Protein AF-A0A7W7RD43-F1 (afdb_monomer_lite)

Foldseek 3Di:
DVVVVVVVVVVVVVVVVVVVVVVVVVVVVVVVVVVVVVVVVVVVVVVPPVVVVVVCCCVPVVDDDPPDDDDDDDPPPPDDPPPVPDPPPPDPVVVVVVVVVVVVVVVVVPPDPDPDDDDDDD

Structure (mmCIF, N/CA/C/O backbone):
data_AF-A0A7W7RD43-F1
#
_entry.id   AF-A0A7W7RD43-F1
#
loop_
_atom_site.group_PDB
_atom_site.id
_atom_site.type_symbol
_atom_site.label_atom_id
_atom_site.label_alt_id
_atom_site.label_comp_id
_atom_site.label_asym_id
_atom_site.label_entity_id
_atom_site.label_seq_id
_atom_site.pdbx_PDB_ins_code
_atom_site.Cartn_x
_atom_site.Cartn_y
_atom_site.Cartn_z
_atom_site.occupancy
_atom_site.B_iso_or_equiv
_atom_site.auth_seq_id
_atom_site.auth_comp_id
_atom_site.auth_asym_id
_atom_site.auth_atom_id
_atom_site.pdbx_PDB_model_num
ATOM 1 N N . MET A 1 1 ? 40.129 0.391 -44.855 1.00 72.56 1 MET A N 1
ATOM 2 C CA . MET A 1 1 ? 39.100 1.437 -44.647 1.00 72.56 1 MET A CA 1
ATOM 3 C C . MET A 1 1 ? 37.750 0.826 -44.285 1.00 72.56 1 MET A C 1
ATO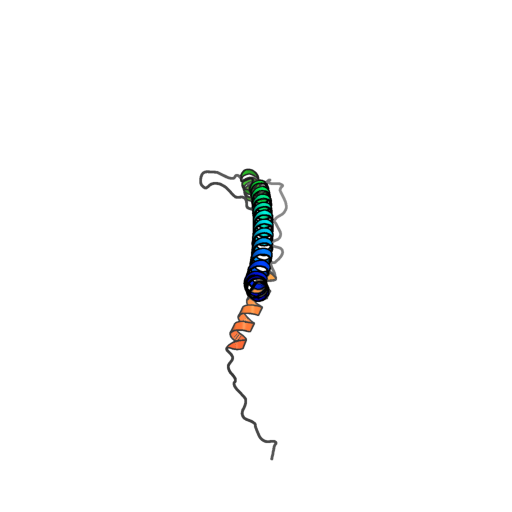M 5 O O . MET A 1 1 ? 37.344 0.983 -43.146 1.00 72.56 1 MET A O 1
ATOM 9 N N . VAL A 1 2 ? 37.104 0.052 -45.168 1.00 79.25 2 VAL A N 1
ATOM 10 C CA . VAL A 1 2 ? 35.773 -0.548 -44.903 1.00 79.25 2 VAL A CA 1
ATOM 11 C C . VAL A 1 2 ? 35.746 -1.438 -43.651 1.00 79.25 2 VAL A C 1
ATOM 13 O O . VAL A 1 2 ? 34.854 -1.290 -42.825 1.00 79.25 2 VAL A O 1
ATOM 16 N N . CYS A 1 3 ? 36.762 -2.282 -43.437 1.00 78.12 3 CYS A N 1
ATOM 17 C CA . CYS A 1 3 ? 36.827 -3.130 -42.238 1.00 78.12 3 CYS A CA 1
ATOM 18 C C . CYS A 1 3 ? 36.982 -2.328 -40.932 1.00 78.12 3 CYS A C 1
ATOM 20 O O . CYS A 1 3 ? 36.445 -2.727 -39.908 1.00 78.12 3 CYS A O 1
ATOM 22 N N . ALA A 1 4 ? 37.672 -1.183 -40.963 1.00 83.75 4 ALA A N 1
ATOM 23 C CA . ALA A 1 4 ? 37.829 -0.324 -39.787 1.00 83.75 4 ALA A CA 1
ATOM 24 C C . ALA A 1 4 ? 36.515 0.395 -39.435 1.00 83.75 4 ALA A C 1
ATOM 26 O O . ALA A 1 4 ? 36.164 0.495 -38.265 1.00 83.75 4 ALA A O 1
ATOM 27 N N . ILE A 1 5 ? 35.753 0.821 -40.451 1.00 82.75 5 ILE A N 1
ATOM 28 C CA . ILE A 1 5 ? 34.415 1.404 -40.273 1.00 82.75 5 ILE A CA 1
ATOM 29 C C . ILE A 1 5 ? 33.446 0.347 -39.727 1.00 82.75 5 ILE A C 1
ATOM 31 O O . ILE A 1 5 ? 32.738 0.607 -38.759 1.00 82.75 5 ILE A O 1
ATOM 35 N N . ALA A 1 6 ? 33.459 -0.868 -40.285 1.00 78.50 6 ALA A N 1
ATOM 36 C CA . ALA A 1 6 ? 32.619 -1.966 -39.810 1.00 78.50 6 ALA A CA 1
ATOM 37 C C . ALA A 1 6 ? 32.909 -2.332 -38.343 1.00 78.50 6 ALA A C 1
ATOM 39 O O . ALA A 1 6 ? 31.978 -2.497 -37.562 1.00 78.50 6 ALA A O 1
ATOM 40 N N . LEU A 1 7 ? 34.183 -2.391 -37.940 1.00 76.00 7 LEU A N 1
ATOM 41 C CA . LEU A 1 7 ? 34.570 -2.661 -36.550 1.00 76.00 7 LEU A CA 1
ATOM 42 C C . LEU A 1 7 ? 34.219 -1.502 -35.602 1.00 76.00 7 LEU A C 1
ATOM 44 O O . LEU A 1 7 ? 33.798 -1.750 -34.475 1.00 76.00 7 LEU A O 1
ATOM 48 N N . SER A 1 8 ? 34.310 -0.251 -36.066 1.00 79.88 8 SER A N 1
ATOM 49 C CA . SER A 1 8 ? 33.876 0.924 -35.298 1.00 79.88 8 SER A CA 1
ATOM 50 C C . SER A 1 8 ? 32.362 0.962 -35.069 1.00 79.88 8 SER A C 1
ATOM 52 O O . SER A 1 8 ? 31.929 1.515 -34.062 1.00 79.88 8 SER A O 1
ATOM 54 N N . LEU A 1 9 ? 31.561 0.399 -35.983 1.00 71.06 9 LEU A N 1
ATOM 55 C CA . LEU A 1 9 ? 30.099 0.319 -35.857 1.00 71.06 9 LEU A CA 1
ATOM 56 C C . LEU A 1 9 ? 29.608 -0.980 -35.195 1.00 71.06 9 LEU A C 1
ATOM 58 O O . LEU A 1 9 ? 28.506 -1.005 -34.650 1.00 71.06 9 LEU A O 1
ATOM 62 N N . ALA A 1 10 ? 30.413 -2.043 -35.190 1.00 70.38 10 ALA A N 1
ATOM 63 C CA . ALA A 1 10 ? 30.058 -3.311 -34.552 1.00 70.38 10 ALA A CA 1
ATOM 64 C C . ALA A 1 10 ? 29.853 -3.168 -33.031 1.00 70.38 10 ALA A C 1
ATOM 66 O O . ALA A 1 10 ? 28.966 -3.804 -32.463 1.00 70.38 10 ALA A O 1
ATOM 67 N N . TYR A 1 11 ? 30.636 -2.305 -32.379 1.00 67.19 11 TYR A N 1
ATOM 68 C CA . TYR A 1 11 ? 30.537 -2.046 -30.940 1.00 67.19 11 TYR A CA 1
ATOM 69 C C . TYR A 1 11 ? 29.258 -1.278 -30.528 1.00 67.19 11 TYR A C 1
ATOM 71 O O . TYR A 1 11 ? 28.527 -1.775 -29.671 1.00 67.19 11 TYR A O 1
ATOM 79 N N . PRO A 1 12 ? 28.901 -0.132 -31.150 1.00 70.38 12 PRO A N 1
ATOM 80 C CA . PRO A 1 12 ? 27.676 0.599 -30.810 1.00 70.38 12 PRO A CA 1
ATOM 81 C C . PRO A 1 12 ? 26.384 -0.148 -31.170 1.00 70.38 12 PRO A C 1
ATOM 83 O O . PRO A 1 12 ? 25.373 0.041 -30.500 1.00 70.38 12 PRO A O 1
ATOM 86 N N . LEU A 1 13 ? 26.397 -1.033 -32.174 1.00 64.31 13 LEU A N 1
ATOM 87 C CA . LEU A 1 13 ? 25.234 -1.871 -32.494 1.00 64.31 13 LEU A CA 1
ATOM 88 C C . LEU A 1 13 ? 24.905 -2.865 -31.374 1.00 64.31 13 LEU A C 1
ATOM 90 O O . LEU A 1 13 ? 23.734 -3.052 -31.049 1.00 64.31 13 LEU A O 1
ATOM 94 N N . ARG A 1 14 ? 25.924 -3.475 -30.758 1.00 67.56 14 ARG A N 1
ATOM 95 C CA . ARG A 1 14 ? 25.731 -4.383 -29.618 1.00 67.56 14 ARG A CA 1
ATOM 96 C C . ARG A 1 14 ? 25.121 -3.649 -28.424 1.00 67.56 14 ARG A C 1
ATOM 98 O O . ARG A 1 14 ? 24.205 -4.171 -27.797 1.00 67.56 14 ARG A O 1
ATOM 105 N N . GLU A 1 15 ? 25.599 -2.440 -28.154 1.00 66.38 15 GLU A N 1
ATOM 106 C CA . GLU A 1 15 ? 25.105 -1.609 -27.055 1.00 66.38 15 GLU A CA 1
ATOM 107 C C . GLU A 1 15 ? 23.664 -1.130 -27.294 1.00 66.38 15 GLU A C 1
ATOM 109 O O . GLU A 1 15 ? 22.828 -1.166 -26.396 1.00 66.38 15 GLU A O 1
ATOM 114 N N . TYR A 1 16 ? 23.327 -0.776 -28.536 1.00 69.75 16 TYR A N 1
ATOM 115 C CA . TYR A 1 16 ? 21.975 -0.357 -28.913 1.00 69.75 16 TYR A CA 1
ATOM 116 C C . TYR A 1 16 ? 20.931 -1.477 -28.753 1.00 69.75 16 TYR A C 1
ATOM 118 O O . TYR A 1 16 ? 19.804 -1.229 -28.318 1.00 69.75 16 TYR A O 1
ATOM 126 N N . VAL A 1 17 ? 21.298 -2.722 -29.081 1.00 73.19 17 VAL A N 1
ATOM 127 C CA . VAL A 1 17 ? 20.417 -3.890 -28.900 1.00 73.19 17 VAL A CA 1
ATOM 128 C C . VAL A 1 17 ? 20.211 -4.205 -27.414 1.00 73.19 17 VAL A C 1
ATOM 130 O O . VAL A 1 17 ? 19.094 -4.537 -27.019 1.00 73.19 17 VAL A O 1
ATOM 133 N N . LEU A 1 18 ? 21.248 -4.048 -26.585 1.00 70.44 18 LEU A N 1
ATOM 134 C CA . LEU A 1 18 ? 21.149 -4.239 -25.133 1.00 70.44 18 LEU A CA 1
ATOM 135 C C . LEU A 1 18 ? 20.252 -3.181 -24.472 1.00 70.44 18 LEU A C 1
ATOM 137 O O . LEU A 1 18 ? 19.367 -3.544 -23.701 1.00 70.44 18 LEU A O 1
ATOM 141 N N . GLN A 1 19 ? 20.378 -1.905 -24.850 1.00 62.94 19 GLN A N 1
ATOM 142 C CA . GLN A 1 19 ? 19.519 -0.830 -24.327 1.00 62.94 19 GLN A CA 1
ATOM 143 C C . GLN A 1 19 ? 18.032 -1.053 -24.638 1.00 62.94 19 GLN A C 1
ATOM 145 O O . GLN A 1 19 ? 17.167 -0.803 -23.803 1.00 62.94 19 GLN A O 1
ATOM 150 N N . ARG A 1 20 ? 17.707 -1.559 -25.835 1.00 77.81 20 ARG A N 1
ATOM 151 C CA . ARG A 1 20 ? 16.322 -1.892 -26.213 1.00 77.81 20 ARG A CA 1
ATOM 152 C C . ARG A 1 20 ? 15.736 -3.012 -25.355 1.00 77.81 20 ARG A C 1
ATOM 154 O O . ARG A 1 20 ? 14.564 -2.934 -24.998 1.00 77.81 20 ARG A O 1
ATOM 161 N N . ALA A 1 21 ? 16.536 -4.028 -25.032 1.00 74.50 21 ALA A N 1
ATOM 162 C CA . ALA A 1 21 ? 16.110 -5.120 -24.162 1.00 74.50 21 ALA A CA 1
ATOM 163 C C . ALA A 1 21 ? 15.881 -4.638 -22.720 1.00 74.50 21 ALA A C 1
ATOM 165 O O . ALA A 1 21 ? 14.921 -5.053 -22.078 1.00 74.50 21 ALA A O 1
ATOM 166 N N . GLU A 1 22 ? 16.717 -3.720 -22.236 1.00 74.50 22 GLU A N 1
ATOM 167 C CA . GLU A 1 22 ? 16.583 -3.139 -20.899 1.00 74.50 22 GLU A CA 1
ATOM 168 C C . GLU A 1 22 ? 15.344 -2.242 -20.771 1.00 74.50 22 GLU A C 1
ATOM 170 O O . GLU A 1 22 ? 14.601 -2.361 -19.801 1.00 74.50 22 GLU A O 1
ATOM 175 N N . ILE A 1 23 ? 15.041 -1.430 -21.791 1.00 78.62 23 ILE A N 1
ATOM 176 C CA 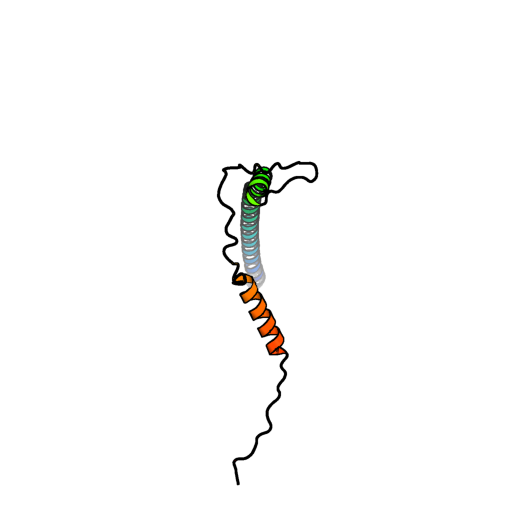. ILE A 1 23 ? 13.802 -0.634 -21.839 1.00 78.62 23 ILE A CA 1
ATOM 177 C C . ILE A 1 23 ? 12.565 -1.538 -21.846 1.00 78.62 23 ILE A C 1
ATOM 179 O O . ILE A 1 23 ? 11.619 -1.270 -21.110 1.00 78.62 23 ILE A O 1
ATOM 183 N N . ALA A 1 24 ? 12.571 -2.611 -22.643 1.00 79.31 24 ALA A N 1
ATOM 184 C CA . ALA A 1 24 ? 11.452 -3.552 -22.690 1.00 79.31 24 ALA A CA 1
ATOM 185 C C . ALA A 1 24 ? 11.234 -4.242 -21.333 1.00 79.31 24 ALA A C 1
ATOM 187 O O . ALA A 1 24 ? 10.104 -4.332 -20.861 1.00 79.31 24 ALA A O 1
ATOM 188 N N . LYS A 1 25 ? 12.321 -4.651 -20.669 1.00 81.00 25 LYS A N 1
ATOM 189 C CA . LYS A 1 25 ? 12.264 -5.247 -19.332 1.00 81.00 25 LYS A CA 1
ATOM 190 C C . LYS A 1 25 ? 11.713 -4.272 -18.285 1.00 81.00 25 LYS A C 1
ATOM 192 O O . LYS A 1 25 ? 10.851 -4.641 -17.496 1.00 81.00 25 LYS A O 1
ATOM 197 N N . LEU A 1 26 ? 12.180 -3.023 -18.288 1.00 85.12 26 LEU A N 1
ATOM 198 C CA . LEU A 1 26 ? 11.701 -1.990 -17.362 1.00 85.12 26 LEU A CA 1
ATOM 199 C C . LEU A 1 26 ? 10.220 -1.653 -17.583 1.00 85.12 26 LEU A C 1
ATOM 201 O O . LEU A 1 26 ? 9.501 -1.375 -16.625 1.00 85.12 26 LEU A O 1
ATOM 205 N N . GLN A 1 27 ? 9.751 -1.680 -18.833 1.00 87.81 27 GLN A N 1
ATOM 206 C CA . GLN A 1 27 ? 8.334 -1.493 -19.156 1.00 87.81 27 GLN A CA 1
ATOM 207 C C . GLN A 1 27 ? 7.476 -2.642 -18.617 1.00 87.81 27 GLN A C 1
ATOM 209 O O . GLN A 1 27 ? 6.452 -2.383 -17.990 1.00 87.81 27 GLN A O 1
ATOM 214 N N . GLU A 1 28 ? 7.925 -3.887 -18.777 1.00 89.12 28 GLU A N 1
ATOM 215 C CA . GLU A 1 28 ? 7.240 -5.066 -18.237 1.00 89.12 28 GLU A CA 1
ATOM 216 C C . GLU A 1 28 ? 7.173 -5.042 -16.697 1.00 89.12 28 GLU A C 1
ATOM 218 O O . GLU A 1 28 ? 6.122 -5.300 -16.108 1.00 89.12 28 GLU A O 1
ATOM 223 N N . GLU A 1 29 ? 8.267 -4.671 -16.022 1.00 86.19 29 GLU A N 1
ATOM 224 C CA . GLU A 1 29 ? 8.290 -4.517 -14.559 1.00 86.19 29 GLU A CA 1
ATOM 225 C C . GLU A 1 29 ? 7.341 -3.408 -14.076 1.00 86.19 29 GLU A C 1
ATOM 227 O O . GLU A 1 29 ? 6.655 -3.574 -13.061 1.00 86.19 29 GLU A O 1
ATOM 232 N N . ARG A 1 30 ? 7.258 -2.295 -14.818 1.00 88.00 30 ARG A N 1
ATOM 233 C CA . ARG A 1 30 ? 6.327 -1.198 -14.532 1.00 88.00 30 ARG A CA 1
ATOM 234 C C . ARG A 1 30 ? 4.879 -1.668 -14.639 1.00 88.00 30 ARG A C 1
ATOM 236 O O . ARG A 1 30 ? 4.125 -1.474 -13.692 1.00 88.00 30 ARG A O 1
ATOM 243 N N . GLU A 1 31 ? 4.515 -2.326 -15.737 1.00 92.25 31 GLU A N 1
ATOM 244 C CA . GLU A 1 31 ? 3.156 -2.846 -15.944 1.00 92.25 31 GLU A CA 1
ATOM 245 C C . GLU A 1 31 ? 2.762 -3.859 -14.865 1.00 92.25 31 GLU A C 1
ATOM 247 O O . GLU A 1 31 ? 1.664 -3.789 -14.313 1.00 92.25 31 GLU A O 1
ATOM 252 N N . ARG A 1 32 ? 3.673 -4.765 -14.494 1.00 90.50 32 ARG A N 1
ATOM 253 C CA . ARG A 1 32 ? 3.438 -5.740 -13.420 1.00 90.50 32 ARG A CA 1
ATOM 254 C C . ARG A 1 32 ? 3.206 -5.067 -12.065 1.00 90.50 32 ARG A C 1
ATOM 256 O O . ARG A 1 32 ? 2.361 -5.510 -11.283 1.00 90.50 32 ARG A O 1
ATOM 263 N N . THR A 1 33 ? 3.960 -4.009 -11.780 1.00 89.25 33 THR A N 1
ATOM 264 C CA . THR A 1 33 ? 3.824 -3.247 -10.533 1.00 89.25 33 THR A CA 1
ATOM 265 C C . THR A 1 33 ? 2.508 -2.475 -10.510 1.00 89.25 33 THR A C 1
ATOM 267 O O . THR A 1 33 ? 1.799 -2.528 -9.510 1.00 89.25 33 THR A O 1
ATOM 270 N N . GLU A 1 34 ? 2.139 -1.824 -11.616 1.00 92.69 34 GLU A N 1
ATOM 271 C CA . GLU A 1 34 ? 0.862 -1.112 -11.752 1.00 92.69 34 GLU A CA 1
ATOM 272 C C . GLU A 1 34 ? -0.335 -2.059 -11.579 1.00 92.69 34 GLU A C 1
ATOM 274 O O . GLU A 1 34 ? -1.271 -1.737 -10.850 1.00 92.69 34 GLU A O 1
ATOM 279 N N . GLN A 1 35 ? -0.278 -3.261 -12.162 1.00 93.50 35 GLN A N 1
ATOM 280 C CA . GLN A 1 35 ? -1.303 -4.292 -11.955 1.00 93.50 35 GLN A CA 1
ATOM 281 C C . GLN A 1 35 ? -1.417 -4.707 -10.484 1.00 93.50 35 GLN A C 1
ATOM 283 O O . GLN A 1 35 ? -2.522 -4.824 -9.963 1.00 93.50 35 GLN A O 1
ATOM 288 N N . SER A 1 36 ? -0.283 -4.888 -9.803 1.00 90.69 36 SER A N 1
ATOM 289 C CA . SER A 1 36 ? -0.272 -5.272 -8.386 1.00 90.69 36 SER A CA 1
ATOM 290 C C . SER A 1 36 ? -0.871 -4.177 -7.502 1.00 90.69 36 SER A C 1
ATOM 292 O O . SER A 1 36 ? -1.653 -4.477 -6.607 1.00 90.69 36 SER A O 1
ATOM 294 N N . VAL A 1 37 ? -0.543 -2.907 -7.763 1.00 93.12 37 VAL A N 1
ATOM 295 C CA . VAL A 1 37 ? -1.131 -1.768 -7.040 1.00 93.12 37 VAL A CA 1
ATOM 296 C C . VAL A 1 37 ? -2.642 -1.736 -7.238 1.00 93.12 37 VAL A C 1
ATOM 298 O O . VAL A 1 37 ? -3.369 -1.684 -6.253 1.00 93.12 37 VAL A O 1
ATOM 301 N N . SER A 1 38 ? -3.114 -1.861 -8.480 1.00 92.38 38 SER A N 1
ATOM 302 C CA . SER A 1 38 ? -4.549 -1.868 -8.778 1.00 92.38 38 SER A CA 1
ATOM 303 C C . SER A 1 38 ? -5.289 -3.019 -8.086 1.00 92.38 38 SER A C 1
ATOM 305 O O . SER A 1 38 ? -6.385 -2.812 -7.570 1.00 92.38 38 SER A O 1
ATOM 307 N N . GLU A 1 39 ? -4.704 -4.219 -8.038 1.00 91.00 39 GLU A N 1
ATOM 308 C CA . GLU A 1 39 ? -5.294 -5.364 -7.331 1.00 91.00 39 GLU A CA 1
ATOM 309 C C . GLU A 1 39 ? -5.371 -5.118 -5.815 1.00 91.00 39 GLU A C 1
ATOM 311 O O . GLU A 1 39 ? -6.363 -5.463 -5.169 1.00 91.00 39 GLU A O 1
ATOM 316 N N . LEU A 1 40 ? -4.329 -4.514 -5.236 1.00 89.38 40 LEU A N 1
ATOM 317 C CA . LEU A 1 40 ? -4.288 -4.183 -3.813 1.00 89.38 40 LEU A CA 1
ATOM 318 C C . LEU A 1 40 ? -5.286 -3.079 -3.453 1.00 89.38 40 LEU A C 1
ATOM 320 O O . LEU A 1 40 ? -5.953 -3.192 -2.429 1.00 89.38 40 LEU A O 1
ATOM 324 N N . GLU A 1 41 ? -5.405 -2.043 -4.283 1.00 87.38 41 GLU A N 1
ATOM 325 C CA . GLU A 1 41 ? -6.377 -0.958 -4.106 1.00 87.38 41 GLU A CA 1
ATOM 326 C C . GLU A 1 41 ? -7.809 -1.490 -4.148 1.00 87.38 41 GLU A C 1
ATOM 328 O O . GLU A 1 41 ? -8.606 -1.180 -3.265 1.00 87.38 41 GLU A O 1
ATOM 333 N N . GLN A 1 42 ? -8.111 -2.374 -5.099 1.00 87.50 42 GLN A N 1
ATOM 334 C CA . GLN A 1 42 ? -9.430 -2.987 -5.216 1.00 87.50 42 GLN A CA 1
ATOM 335 C C . GLN A 1 42 ? -9.765 -3.859 -3.996 1.00 87.50 42 GLN A C 1
ATOM 337 O O . GLN A 1 42 ? -10.839 -3.726 -3.414 1.00 87.50 42 GLN A O 1
ATOM 342 N N . ARG A 1 43 ? -8.817 -4.685 -3.530 1.00 79.00 43 ARG A N 1
ATOM 343 C CA . ARG A 1 43 ? -8.985 -5.443 -2.276 1.00 79.00 43 ARG A CA 1
ATOM 344 C C . ARG A 1 43 ? -9.160 -4.541 -1.063 1.00 79.00 43 ARG A C 1
ATOM 346 O O . ARG A 1 43 ? -9.874 -4.899 -0.135 1.00 79.00 43 ARG A O 1
ATOM 353 N N . HIS A 1 44 ? -8.471 -3.410 -1.031 1.00 83.75 44 HIS A N 1
ATOM 354 C CA . HIS A 1 44 ? -8.566 -2.475 0.076 1.00 83.75 44 HIS A CA 1
ATOM 355 C C . HIS A 1 44 ? -9.939 -1.799 0.119 1.00 83.75 44 HIS A C 1
ATOM 357 O O . HIS A 1 44 ? -10.533 -1.732 1.190 1.00 83.75 44 HIS A O 1
ATOM 363 N N . GLU A 1 45 ? -10.471 -1.364 -1.024 1.00 80.69 45 GLU A N 1
ATOM 364 C CA . GLU A 1 45 ? -11.834 -0.827 -1.117 1.00 80.69 45 GLU A CA 1
ATOM 365 C C . GLU A 1 45 ? -12.891 -1.860 -0.708 1.00 80.69 45 GLU A C 1
ATOM 367 O O . GLU A 1 45 ? -13.802 -1.530 0.045 1.00 80.69 45 GLU A O 1
ATOM 372 N N . GLU A 1 46 ? -12.742 -3.120 -1.126 1.00 74.38 46 GLU A N 1
ATOM 373 C CA . GLU A 1 46 ? -13.639 -4.209 -0.713 1.00 74.38 46 GLU A CA 1
ATOM 374 C C . GLU A 1 46 ? -13.606 -4.469 0.802 1.00 74.38 46 GLU A C 1
ATOM 376 O O . GLU A 1 46 ? -14.630 -4.789 1.405 1.00 74.38 46 GLU A O 1
ATOM 381 N N . LEU A 1 47 ? -12.432 -4.344 1.429 1.00 71.50 47 LEU A N 1
ATOM 382 C CA . LEU A 1 47 ? -12.243 -4.583 2.864 1.00 71.50 47 LEU A CA 1
ATOM 383 C C . LEU A 1 47 ? -12.587 -3.368 3.737 1.00 71.50 47 LEU A C 1
ATOM 385 O O . LEU A 1 47 ? -12.734 -3.522 4.950 1.00 71.50 47 LEU A O 1
ATOM 389 N N . GLN A 1 48 ? -12.711 -2.177 3.152 1.00 66.81 48 GLN A N 1
ATOM 390 C CA . GLN A 1 48 ? -13.001 -0.931 3.860 1.00 66.81 48 GLN A CA 1
ATOM 391 C C . GLN A 1 48 ? -14.470 -0.518 3.810 1.00 66.81 48 GLN A C 1
ATOM 393 O O . GLN A 1 48 ? -14.749 0.671 3.908 1.00 66.81 48 GLN A O 1
ATOM 398 N N . ASP A 1 49 ? -15.418 -1.452 3.708 1.00 74.62 49 ASP A N 1
ATOM 399 C CA . ASP A 1 49 ? -16.834 -1.116 3.884 1.00 74.62 49 ASP A CA 1
ATOM 400 C C . ASP A 1 49 ? -17.054 -0.542 5.306 1.00 74.62 49 ASP A C 1
ATOM 402 O O . ASP A 1 49 ? -17.006 -1.284 6.298 1.00 74.62 49 ASP A O 1
ATOM 406 N N . PRO A 1 50 ? -17.230 0.785 5.450 1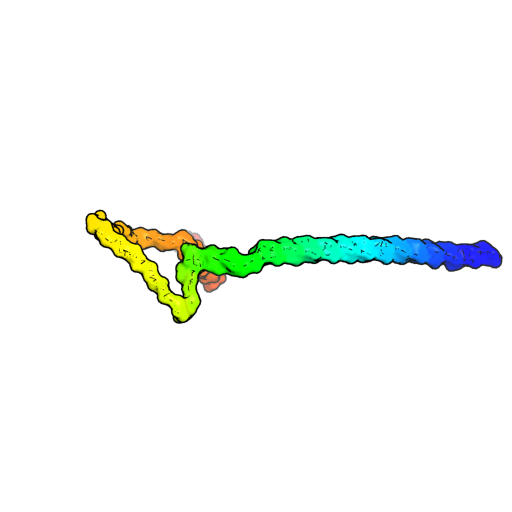.00 70.38 50 PRO A N 1
ATOM 407 C CA . PRO A 1 50 ? -17.223 1.441 6.751 1.00 70.38 50 PRO A CA 1
ATOM 408 C C . PRO A 1 50 ? -18.431 1.020 7.590 1.00 70.38 50 PRO A C 1
ATOM 410 O O . PRO A 1 50 ? -18.312 0.908 8.809 1.00 70.38 50 PRO A O 1
ATOM 413 N N . ASP A 1 51 ? -19.544 0.666 6.942 1.00 73.06 51 ASP A N 1
ATOM 414 C CA . ASP A 1 51 ? -20.746 0.152 7.595 1.00 73.06 51 ASP A CA 1
ATOM 415 C C . ASP A 1 51 ? -20.496 -1.219 8.230 1.00 73.06 51 ASP A C 1
ATOM 417 O O . ASP A 1 51 ? -21.157 -1.594 9.200 1.00 73.06 51 ASP A O 1
ATOM 421 N N . HIS A 1 52 ? -19.554 -2.000 7.690 1.00 67.31 52 HIS A N 1
ATOM 422 C CA . HIS A 1 52 ? -19.154 -3.281 8.264 1.00 67.31 52 HIS A CA 1
ATOM 423 C C . HIS A 1 52 ? -18.315 -3.090 9.529 1.00 67.31 52 HIS A C 1
ATOM 425 O O . HIS A 1 52 ? -18.593 -3.734 10.543 1.00 67.31 52 HIS A O 1
ATOM 431 N N . ILE A 1 53 ? -17.344 -2.171 9.490 1.00 77.75 53 ILE A N 1
ATOM 432 C CA . ILE A 1 53 ? -16.498 -1.838 10.645 1.00 77.75 53 ILE A CA 1
ATOM 433 C C . ILE A 1 53 ? -17.348 -1.263 11.783 1.00 77.75 53 ILE A C 1
ATOM 435 O O . ILE A 1 53 ? -17.171 -1.643 12.939 1.00 77.75 53 ILE A O 1
ATOM 439 N N . GLU A 1 54 ? -18.307 -0.396 11.464 1.00 76.38 54 GLU A N 1
ATOM 440 C CA . GLU A 1 54 ? -19.214 0.193 12.451 1.00 76.38 54 GLU A CA 1
ATOM 441 C C . GLU A 1 54 ? -20.094 -0.859 13.137 1.00 76.38 54 GLU A C 1
ATOM 443 O O . GLU A 1 54 ? -20.302 -0.815 14.352 1.00 76.38 54 GLU A O 1
ATOM 448 N N . ARG A 1 55 ? -20.582 -1.840 12.369 1.00 74.38 55 ARG A N 1
ATOM 449 C CA . ARG A 1 55 ? -21.387 -2.954 12.886 1.00 74.38 55 ARG A CA 1
ATOM 450 C C . ARG A 1 55 ? -20.581 -3.840 13.830 1.00 74.38 55 ARG A C 1
ATOM 452 O O . ARG A 1 55 ? -21.030 -4.088 14.944 1.00 74.38 55 ARG A O 1
ATOM 459 N N . GLU A 1 56 ? -19.378 -4.253 13.425 1.00 76.12 56 GLU A N 1
ATOM 460 C CA . GLU A 1 56 ? -18.462 -5.054 14.257 1.00 76.12 56 GLU A CA 1
ATOM 461 C C . GLU A 1 56 ? -18.077 -4.306 15.546 1.00 76.12 56 GLU A C 1
ATOM 463 O O . GLU A 1 56 ? -18.110 -4.881 16.637 1.00 76.12 56 GLU A O 1
ATOM 468 N N . ALA A 1 57 ? -17.784 -3.004 15.453 1.00 83.62 57 ALA A N 1
ATOM 469 C CA . ALA A 1 57 ? -17.467 -2.178 16.615 1.00 83.62 57 ALA A CA 1
ATOM 470 C C . ALA A 1 57 ? -18.661 -2.052 17.578 1.00 83.62 57 ALA A C 1
ATOM 472 O O . ALA A 1 57 ? -18.496 -2.158 18.795 1.00 83.62 57 ALA A O 1
ATOM 473 N N . ARG A 1 58 ? -19.878 -1.862 17.059 1.00 81.06 58 ARG A N 1
ATOM 474 C CA . ARG A 1 58 ? -21.086 -1.727 17.883 1.00 81.06 58 ARG A CA 1
ATOM 475 C C . ARG A 1 58 ? -21.481 -3.051 18.545 1.00 81.06 58 ARG A C 1
ATOM 477 O O . ARG A 1 58 ? -21.862 -3.052 19.713 1.00 81.06 58 ARG A O 1
ATOM 484 N N . GLU A 1 59 ? -21.335 -4.172 17.842 1.00 76.75 59 GLU A N 1
ATOM 485 C CA . GLU A 1 59 ? -21.641 -5.507 18.370 1.00 76.75 59 GLU A CA 1
ATOM 486 C C . GLU A 1 59 ? -20.625 -5.982 19.418 1.00 76.75 59 GLU A C 1
ATOM 488 O O . GLU A 1 59 ? -21.025 -6.531 20.444 1.00 76.75 59 GLU A O 1
ATOM 493 N N . ARG A 1 60 ? -19.318 -5.777 19.188 1.00 80.94 60 ARG A N 1
ATOM 494 C CA . ARG A 1 60 ? -18.259 -6.380 20.024 1.00 80.94 60 ARG A CA 1
ATOM 495 C C . ARG A 1 60 ? -17.658 -5.440 21.052 1.00 80.94 60 ARG A C 1
ATOM 497 O O . ARG A 1 60 ? -17.252 -5.888 22.119 1.00 80.94 60 ARG A O 1
ATOM 504 N N . LEU A 1 61 ? -17.550 -4.157 20.722 1.00 83.44 61 LEU A N 1
ATOM 505 C CA . LEU A 1 61 ? -16.932 -3.155 21.592 1.00 83.44 61 LEU A CA 1
ATOM 506 C C . LEU A 1 61 ? -17.979 -2.298 22.308 1.00 83.44 61 LEU A C 1
ATOM 508 O O . LEU A 1 61 ? -17.603 -1.370 23.021 1.00 83.44 61 LEU A O 1
ATOM 512 N N . HIS A 1 62 ? -19.273 -2.579 22.100 1.00 78.50 62 HIS A N 1
ATOM 513 C CA . HIS A 1 62 ? -20.380 -1.720 22.529 1.00 78.50 62 HIS A CA 1
ATOM 514 C C . HIS A 1 62 ? -20.139 -0.255 22.135 1.00 78.50 62 HIS A C 1
ATOM 516 O O . HIS A 1 62 ? -20.443 0.671 22.888 1.00 78.50 62 HIS A O 1
ATOM 522 N N . TYR A 1 63 ? -19.532 -0.053 20.960 1.00 77.12 63 TYR A N 1
ATOM 523 C CA . TYR A 1 63 ? -19.184 1.271 20.478 1.00 77.12 63 TYR A CA 1
ATOM 524 C C . TYR A 1 63 ? -20.464 2.073 20.226 1.00 77.12 63 TYR A C 1
ATOM 526 O O . TYR A 1 63 ? -21.355 1.635 19.495 1.00 77.12 63 TYR A O 1
ATOM 534 N N . GLN A 1 64 ? -20.553 3.243 20.850 1.00 76.44 64 GLN A N 1
ATOM 535 C CA . GLN A 1 64 ? -21.675 4.167 20.730 1.00 76.44 64 GLN A CA 1
ATOM 536 C C . GLN A 1 64 ? -21.157 5.561 20.399 1.00 76.44 64 GLN A C 1
ATOM 538 O O . GLN A 1 64 ? -20.102 5.976 20.890 1.00 76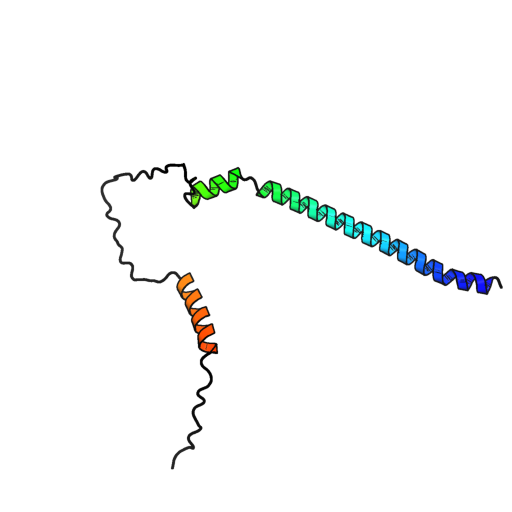.44 64 GLN A O 1
ATOM 543 N N . TYR A 1 65 ? -21.923 6.301 19.603 1.00 79.62 65 TYR A N 1
ATOM 544 C CA . TYR A 1 65 ? -21.636 7.713 19.392 1.00 79.62 65 TYR A CA 1
ATOM 545 C C . TYR A 1 65 ? -21.878 8.513 20.688 1.00 79.62 65 TYR A C 1
ATOM 547 O O . TYR A 1 65 ? -22.717 8.125 21.507 1.00 79.62 65 TYR A O 1
ATOM 555 N N . PRO A 1 66 ? -21.139 9.614 20.925 1.00 76.25 66 PRO A N 1
ATOM 556 C CA . PRO A 1 66 ? -21.231 10.399 22.164 1.00 76.25 66 PRO A CA 1
ATOM 557 C C . PRO A 1 66 ? -22.630 10.989 22.435 1.00 76.25 66 PRO A C 1
ATOM 559 O O . PRO A 1 66 ? -22.938 11.355 23.568 1.00 76.25 66 PRO A O 1
ATOM 562 N N . ASP A 1 67 ? -23.479 11.063 21.415 1.00 81.62 67 ASP A N 1
ATOM 563 C CA . ASP A 1 67 ? -24.866 11.522 21.431 1.00 81.62 67 ASP A CA 1
ATOM 564 C C . ASP A 1 67 ? -25.914 10.381 21.445 1.00 81.62 67 ASP A C 1
ATOM 566 O O . ASP A 1 67 ? -27.109 10.645 21.603 1.00 81.62 67 ASP A O 1
ATOM 570 N N . GLU A 1 68 ? -25.492 9.113 21.383 1.00 76.06 68 GLU A N 1
ATOM 571 C CA . GLU A 1 68 ? -26.360 7.930 21.486 1.00 76.06 68 GLU A CA 1
ATOM 572 C C . GLU A 1 68 ? -26.482 7.427 22.943 1.00 76.06 68 GLU A C 1
ATOM 574 O O . GLU A 1 68 ? -25.526 7.429 23.720 1.00 76.06 68 GLU A O 1
ATOM 579 N N . ARG A 1 69 ? -27.683 6.973 23.341 1.00 75.06 69 ARG A N 1
ATOM 580 C CA . ARG A 1 69 ? -27.955 6.382 24.668 1.00 75.06 69 ARG A CA 1
ATOM 581 C C . ARG A 1 69 ? -28.157 4.871 24.544 1.00 75.06 69 ARG A C 1
ATOM 583 O O . ARG A 1 69 ? -29.200 4.442 24.054 1.00 75.06 69 ARG A O 1
ATOM 590 N N . ALA A 1 70 ? -27.195 4.074 25.010 1.00 70.88 70 ALA A N 1
ATOM 591 C CA . ALA A 1 70 ? -27.336 2.622 25.095 1.00 70.88 70 ALA A CA 1
ATOM 592 C C . ALA A 1 70 ? -28.146 2.212 26.336 1.00 70.88 70 ALA A C 1
ATOM 594 O O . ALA A 1 70 ? -27.936 2.728 27.434 1.00 70.88 70 ALA A O 1
ATOM 595 N N . TYR A 1 71 ? -29.065 1.264 26.163 1.00 74.31 71 TYR A N 1
ATOM 596 C CA . TYR A 1 71 ? -29.839 0.666 27.249 1.00 74.31 71 TYR A CA 1
ATOM 597 C C . TYR A 1 71 ? -29.415 -0.793 27.401 1.00 74.31 71 TYR A C 1
ATOM 599 O O . TYR A 1 71 ? -29.602 -1.587 26.482 1.00 74.31 71 TYR A O 1
ATOM 607 N N . VAL A 1 72 ? -28.853 -1.150 28.557 1.00 71.94 72 VAL A N 1
ATOM 608 C CA . VAL A 1 72 ? -28.579 -2.548 28.908 1.00 71.94 72 VAL A CA 1
ATOM 609 C C . VAL A 1 72 ? -29.805 -3.087 29.633 1.00 71.94 72 VAL A C 1
ATOM 611 O O . VAL A 1 72 ? -30.173 -2.590 30.698 1.00 71.94 72 VAL A O 1
ATOM 614 N N . ILE A 1 73 ? -30.467 -4.073 29.032 1.00 79.19 73 ILE A N 1
ATOM 615 C CA . ILE A 1 73 ? -31.590 -4.765 29.662 1.00 79.19 73 ILE A CA 1
ATOM 616 C C . ILE A 1 73 ? -30.994 -5.828 30.580 1.00 79.19 73 ILE A C 1
ATOM 618 O O . ILE A 1 73 ? -30.528 -6.863 30.115 1.00 79.19 73 ILE A O 1
ATOM 622 N N . ILE A 1 74 ? -31.001 -5.557 31.881 1.00 76.81 74 ILE A N 1
ATOM 623 C CA . ILE A 1 74 ? -30.770 -6.580 32.898 1.00 76.81 74 ILE A CA 1
ATOM 624 C C . ILE A 1 74 ? -32.123 -7.260 33.087 1.00 76.81 74 ILE A C 1
ATOM 626 O O . ILE A 1 74 ? -33.058 -6.649 33.609 1.00 76.81 74 ILE A O 1
ATOM 630 N N . ALA A 1 75 ? -32.268 -8.472 32.555 1.00 64.25 75 ALA A N 1
ATOM 631 C CA . ALA A 1 75 ? -33.418 -9.294 32.887 1.00 64.25 75 ALA A CA 1
ATOM 632 C C . ALA A 1 75 ? -33.270 -9.700 34.357 1.00 64.25 75 ALA A C 1
ATOM 634 O O . ALA A 1 75 ? -32.253 -10.261 34.740 1.00 64.25 75 ALA A O 1
ATOM 635 N N . ASP A 1 76 ? -34.261 -9.357 35.174 1.00 64.06 76 ASP A N 1
ATOM 636 C CA . ASP A 1 76 ? -34.417 -9.902 36.520 1.00 64.06 76 ASP A CA 1
ATOM 637 C C . ASP A 1 76 ? -34.988 -11.319 36.374 1.00 64.06 76 ASP A C 1
ATOM 639 O O . ASP A 1 76 ? -36.184 -11.552 36.560 1.00 64.06 76 ASP A O 1
ATOM 643 N N . ASP A 1 77 ? -34.170 -12.271 35.924 1.00 55.16 77 ASP A N 1
ATOM 644 C CA . ASP A 1 77 ? -34.440 -13.678 36.181 1.00 55.16 77 ASP A CA 1
ATOM 645 C C . ASP A 1 77 ? -33.944 -13.973 37.594 1.00 55.16 77 ASP A C 1
ATOM 647 O O . ASP A 1 77 ? -32.802 -14.338 37.833 1.00 55.16 77 ASP A O 1
ATOM 651 N N . GLY A 1 78 ? -34.820 -13.707 38.565 1.00 58.97 78 GLY A N 1
ATOM 652 C CA . GLY A 1 78 ? -34.502 -13.856 39.977 1.00 58.97 78 GLY A CA 1
ATOM 653 C C . GLY A 1 78 ? -33.752 -15.158 40.275 1.00 58.97 78 GLY A C 1
ATOM 654 O O . GLY A 1 78 ? -34.320 -16.245 40.167 1.00 58.97 78 GLY A O 1
ATOM 655 N N . GLY A 1 79 ? -32.503 -15.008 40.714 1.00 54.41 79 GLY A N 1
ATOM 656 C CA . GLY A 1 79 ? -31.695 -16.079 41.278 1.00 54.41 79 GLY A CA 1
ATOM 657 C C . GLY A 1 79 ? -30.523 -16.507 40.410 1.00 54.41 79 GLY A C 1
ATOM 658 O O . GLY A 1 79 ? -30.543 -17.592 39.856 1.00 54.41 79 GLY A O 1
ATOM 659 N N . GLU A 1 80 ? -29.467 -15.707 40.421 1.00 44.06 80 GLU A N 1
ATOM 660 C CA . GLU A 1 80 ? -28.137 -16.162 40.818 1.00 44.06 80 GLU A CA 1
ATOM 661 C C . GLU A 1 80 ? -27.355 -14.888 41.130 1.00 44.06 80 GLU A C 1
ATOM 663 O O . GLU A 1 80 ? -26.982 -14.111 40.252 1.00 44.06 80 GLU A O 1
ATOM 668 N N . GLU A 1 81 ? -27.184 -14.621 42.429 1.00 50.56 81 GLU A N 1
ATOM 669 C CA . GLU A 1 81 ? -26.021 -13.873 42.883 1.00 50.56 81 GLU A CA 1
ATOM 670 C C . GLU A 1 81 ? -24.855 -14.522 42.151 1.00 50.56 81 GLU A C 1
ATOM 672 O O . GLU A 1 81 ? -24.587 -15.701 42.379 1.00 50.56 81 GLU A O 1
ATOM 677 N N . ALA A 1 82 ? -24.267 -13.809 41.186 1.00 49.06 82 ALA A N 1
ATOM 678 C CA . ALA A 1 82 ? -23.015 -14.225 40.600 1.00 49.06 82 ALA A CA 1
ATOM 679 C C . ALA A 1 82 ? -22.110 -14.448 41.801 1.00 49.06 82 ALA A C 1
ATOM 681 O O . ALA A 1 82 ? -21.738 -13.480 42.470 1.00 49.06 82 ALA A O 1
ATOM 682 N N . GLU A 1 83 ? -21.876 -15.719 42.135 1.00 45.56 83 GLU A N 1
ATOM 683 C CA . GLU A 1 83 ? -20.850 -16.090 43.078 1.00 45.56 83 GLU A CA 1
ATOM 684 C C . GLU A 1 83 ? -19.645 -15.301 42.589 1.00 45.56 83 GLU A C 1
ATOM 686 O O . GLU A 1 83 ? -19.162 -15.484 41.466 1.00 45.56 83 GLU A O 1
ATOM 691 N N . GLU A 1 84 ? -19.219 -14.336 43.403 1.00 50.47 84 GLU A N 1
ATOM 692 C CA . GLU A 1 84 ? -17.847 -13.884 43.419 1.00 50.47 84 GLU A CA 1
ATOM 693 C C . GLU A 1 84 ? -17.061 -15.145 43.773 1.00 50.47 84 GLU A C 1
ATOM 695 O O . GLU A 1 84 ? -16.690 -15.375 44.924 1.00 50.47 84 GLU A O 1
ATOM 700 N N . GLU A 1 85 ? -16.922 -16.032 42.785 1.00 44.41 85 GLU A N 1
ATOM 701 C CA . GLU A 1 85 ? -16.090 -17.205 42.817 1.00 44.41 85 GLU A CA 1
ATOM 702 C C . GLU A 1 85 ? -14.713 -16.593 42.921 1.00 44.41 85 GLU A C 1
ATOM 704 O O . GLU A 1 85 ? -14.149 -16.073 41.956 1.00 44.41 85 GLU A O 1
ATOM 709 N N . SER A 1 86 ? -14.321 -16.476 44.187 1.00 46.91 86 SER A N 1
ATOM 710 C CA . SER A 1 86 ? -13.090 -15.948 44.716 1.00 46.91 86 SER A CA 1
ATOM 711 C C . SER A 1 86 ? -12.067 -15.850 43.608 1.00 46.91 86 SER A C 1
ATOM 713 O O . SER A 1 86 ? -11.485 -16.853 43.191 1.00 46.91 86 SER A O 1
ATOM 715 N N . ALA A 1 87 ? -11.874 -14.622 43.135 1.00 47.25 87 ALA A N 1
ATOM 716 C CA . ALA A 1 87 ? -10.697 -14.239 42.401 1.00 47.25 87 ALA A CA 1
ATOM 717 C C . ALA A 1 87 ? -9.496 -14.445 43.337 1.00 47.25 87 ALA A C 1
ATOM 719 O O . ALA A 1 87 ? -8.880 -13.493 43.813 1.00 47.25 87 ALA A O 1
ATOM 720 N N . GLU A 1 88 ? -9.104 -15.699 43.556 1.00 48.97 88 GLU A N 1
ATOM 721 C CA . GLU A 1 88 ? -7.709 -16.079 43.697 1.00 48.97 88 GLU A CA 1
ATOM 722 C C . GLU A 1 88 ? -7.044 -15.769 42.352 1.00 48.97 88 GLU A C 1
ATOM 724 O O . GLU A 1 88 ? -6.764 -16.643 41.536 1.00 48.97 88 GLU A O 1
ATOM 729 N N . SER A 1 89 ? -6.953 -14.464 42.067 1.00 55.75 89 SER A N 1
ATOM 730 C CA . SER A 1 89 ? -5.758 -13.728 41.672 1.00 55.75 89 SER A CA 1
ATOM 731 C C . SER A 1 89 ? -4.778 -14.473 40.774 1.00 55.75 89 SER A C 1
ATOM 733 O O . SER A 1 89 ? -3.561 -14.318 40.873 1.00 55.75 89 SER A O 1
ATOM 735 N N . ARG A 1 90 ? -5.292 -15.232 39.808 1.00 64.62 90 ARG A N 1
ATOM 736 C CA . ARG A 1 90 ? -4.487 -15.723 38.706 1.00 64.62 90 ARG A CA 1
ATOM 737 C C . ARG A 1 90 ? -4.350 -14.571 37.733 1.00 64.62 90 ARG A C 1
ATOM 739 O O . ARG A 1 90 ? -5.188 -14.385 36.855 1.00 64.62 90 ARG A O 1
ATOM 746 N N . GLU A 1 91 ? -3.308 -13.766 37.946 1.00 77.75 91 GLU A N 1
ATOM 747 C CA . GLU A 1 91 ? -2.950 -12.675 37.042 1.00 77.75 91 GLU A CA 1
ATOM 748 C C . GLU A 1 91 ? -3.090 -13.137 35.582 1.00 77.75 91 GLU A C 1
ATOM 750 O O . GLU A 1 91 ? -2.586 -14.226 35.237 1.00 77.75 91 GLU A O 1
ATOM 755 N N . PRO A 1 92 ? -3.763 -12.342 34.724 1.00 86.62 92 PRO A N 1
ATOM 756 C CA . PRO A 1 92 ? -3.912 -12.665 33.315 1.00 86.62 92 PRO A CA 1
ATOM 757 C C . PRO A 1 92 ? -2.562 -13.056 32.712 1.00 86.62 92 PRO A C 1
ATOM 759 O O . PRO A 1 92 ? -1.526 -12.456 33.007 1.00 86.62 92 PRO A O 1
ATOM 762 N N . TRP A 1 93 ? -2.544 -14.091 31.868 1.00 84.75 93 TRP A N 1
ATOM 763 C CA . TRP A 1 93 ? -1.294 -14.647 31.335 1.00 84.75 93 TRP A CA 1
ATOM 764 C C . TRP A 1 93 ? -0.437 -13.601 30.603 1.00 84.75 93 TRP A C 1
ATOM 766 O O . TRP A 1 93 ? 0.789 -13.683 30.649 1.00 84.75 93 TRP A O 1
ATOM 776 N N . PHE A 1 94 ? -1.068 -12.591 29.995 1.00 84.00 94 PHE A N 1
ATOM 777 C CA . PHE A 1 94 ? -0.377 -11.489 29.328 1.00 84.00 94 PHE A CA 1
ATOM 778 C C . PHE A 1 94 ? 0.404 -10.616 30.326 1.00 84.00 94 PHE A C 1
ATOM 780 O O . PHE A 1 94 ? 1.528 -10.213 30.040 1.00 84.00 94 PHE A O 1
ATOM 787 N N . THR A 1 95 ? -0.152 -10.363 31.515 1.00 90.50 95 THR A N 1
ATOM 788 C CA . THR A 1 95 ? 0.500 -9.570 32.565 1.00 90.50 95 THR A CA 1
ATOM 789 C C . THR A 1 95 ? 1.761 -10.272 33.055 1.00 90.50 95 THR A C 1
ATOM 791 O O . THR A 1 95 ? 2.799 -9.638 33.226 1.00 90.50 95 THR A O 1
ATOM 794 N N . ARG A 1 96 ? 1.696 -11.602 33.199 1.00 89.12 96 ARG A N 1
ATOM 795 C CA . ARG A 1 96 ? 2.856 -12.433 33.554 1.00 89.12 96 ARG A CA 1
ATOM 796 C C . ARG A 1 96 ? 3.942 -12.399 32.477 1.00 89.12 96 ARG A C 1
ATOM 798 O O . ARG A 1 96 ? 5.116 -12.282 32.807 1.00 89.12 96 ARG A O 1
ATOM 805 N N . LEU A 1 97 ? 3.558 -12.452 31.200 1.00 90.31 97 LEU A N 1
ATOM 806 C CA . LEU A 1 97 ? 4.497 -12.333 30.081 1.00 90.31 97 LEU A CA 1
ATOM 807 C C . LEU A 1 97 ? 5.204 -10.968 30.094 1.00 90.31 97 LEU A C 1
ATOM 809 O O . LEU A 1 97 ? 6.427 -10.911 30.004 1.00 90.31 97 LEU A O 1
ATOM 813 N N . TRP A 1 98 ? 4.451 -9.879 30.255 1.00 90.62 98 TRP A N 1
ATOM 814 C CA . TRP A 1 98 ? 5.007 -8.524 30.247 1.00 90.62 98 TRP A CA 1
ATOM 815 C C . TRP A 1 98 ? 5.978 -8.283 31.408 1.00 90.62 98 TRP A C 1
ATOM 817 O O . TRP A 1 98 ? 7.069 -7.755 31.197 1.00 90.62 98 TRP A O 1
ATOM 827 N N . LYS A 1 99 ? 5.634 -8.760 32.612 1.00 90.75 99 LYS A N 1
ATOM 828 C CA . LYS A 1 99 ? 6.539 -8.729 33.770 1.00 90.75 99 LYS A CA 1
ATOM 829 C C . LYS A 1 99 ? 7.846 -9.475 33.505 1.00 90.75 99 LYS A C 1
ATOM 831 O O . LYS A 1 99 ? 8.896 -8.948 33.837 1.00 90.75 99 LYS A O 1
ATOM 836 N N . SER A 1 100 ? 7.806 -10.639 32.848 1.00 89.38 100 SER A N 1
ATOM 837 C CA . SER A 1 100 ? 9.029 -11.402 32.539 1.00 89.38 100 SER A CA 1
ATOM 838 C C . SER A 1 100 ? 9.987 -10.664 31.595 1.00 89.38 100 SER A C 1
ATOM 840 O O . SER A 1 100 ? 11.200 -10.774 31.736 1.00 89.38 100 SER A O 1
ATOM 842 N N . VAL A 1 101 ? 9.451 -9.875 30.657 1.00 93.50 101 VAL A N 1
ATOM 843 C CA . VAL A 1 101 ? 10.257 -9.047 29.747 1.00 93.50 101 VAL A CA 1
ATOM 844 C C . VAL A 1 101 ? 10.884 -7.883 30.510 1.00 93.50 101 VAL A C 1
ATOM 846 O O . VAL A 1 101 ? 12.061 -7.599 30.329 1.00 93.50 101 VAL A O 1
ATOM 849 N N . GLN A 1 102 ? 10.115 -7.248 31.396 1.00 91.12 102 GLN A N 1
ATOM 850 C CA . GLN A 1 102 ? 10.594 -6.146 32.227 1.00 91.12 102 GLN A CA 1
ATOM 851 C C . GLN A 1 102 ? 11.645 -6.598 33.253 1.00 91.12 102 GLN A C 1
ATOM 853 O O . GLN A 1 102 ? 12.626 -5.898 33.477 1.00 91.12 102 GLN A O 1
ATOM 858 N N . GLU A 1 103 ? 11.473 -7.781 33.847 1.00 89.00 103 GLU A N 1
ATOM 859 C CA . GLU A 1 103 ? 12.480 -8.398 34.715 1.00 89.00 103 GLU A CA 1
ATOM 860 C C . GLU A 1 103 ? 13.750 -8.758 33.939 1.00 89.00 103 GLU A C 1
ATOM 862 O O . GLU A 1 103 ? 14.841 -8.557 34.457 1.00 89.00 103 GLU A O 1
ATOM 867 N N . ALA A 1 104 ? 13.641 -9.250 32.700 1.00 85.69 104 ALA A N 1
ATOM 868 C CA . ALA A 1 104 ? 14.807 -9.541 31.865 1.00 85.69 104 ALA A CA 1
ATOM 869 C C . ALA A 1 104 ? 15.581 -8.271 31.466 1.00 85.69 104 ALA A C 1
ATOM 871 O O . ALA A 1 104 ? 16.808 -8.302 31.400 1.00 85.69 104 ALA A O 1
ATOM 872 N N . ASP A 1 105 ? 14.871 -7.164 31.238 1.00 83.62 105 ASP A N 1
ATOM 873 C CA . ASP A 1 105 ? 15.452 -5.844 30.968 1.00 83.62 105 ASP A CA 1
ATOM 874 C C . ASP A 1 105 ? 16.228 -5.322 32.192 1.00 83.62 105 ASP A C 1
ATOM 876 O O . ASP A 1 105 ? 17.399 -4.967 32.088 1.00 83.62 105 ASP A O 1
ATOM 880 N N . GLN A 1 106 ? 15.631 -5.416 33.388 1.00 79.81 106 GLN A N 1
ATOM 881 C CA . GLN A 1 106 ? 16.270 -5.027 34.656 1.00 79.81 106 GLN A CA 1
ATOM 882 C C . GLN A 1 106 ? 17.388 -5.982 35.099 1.00 79.81 106 GLN A C 1
ATOM 884 O O . GLN A 1 106 ? 18.349 -5.564 35.742 1.00 79.81 106 GLN A O 1
ATOM 889 N N . ALA A 1 107 ? 17.298 -7.271 34.766 1.00 69.00 107 ALA A N 1
ATOM 890 C CA . ALA A 1 107 ? 18.365 -8.236 35.023 1.00 69.00 107 ALA A CA 1
ATOM 891 C C . ALA A 1 107 ? 19.612 -7.958 34.168 1.00 69.00 107 ALA A C 1
ATOM 893 O O . ALA A 1 107 ? 20.709 -8.339 34.566 1.00 69.00 107 ALA A O 1
ATOM 894 N N . GLY A 1 108 ? 19.461 -7.263 33.035 1.00 62.28 108 GLY A N 1
ATOM 895 C CA . GLY A 1 108 ? 20.581 -6.743 32.250 1.00 62.28 108 GLY A CA 1
ATOM 896 C C . GLY A 1 108 ? 21.315 -5.572 32.915 1.00 62.28 108 GLY A C 1
ATOM 897 O O . GLY A 1 108 ? 22.468 -5.323 32.574 1.00 62.28 108 GLY A O 1
ATOM 898 N N . GLU A 1 109 ? 20.682 -4.889 33.877 1.00 60.03 109 GLU A N 1
ATOM 899 C CA . GLU A 1 109 ? 21.260 -3.777 34.649 1.00 60.03 109 GLU A CA 1
ATOM 900 C C . GLU A 1 109 ? 21.871 -4.223 35.991 1.00 60.03 109 GLU A C 1
ATOM 902 O O . GLU A 1 109 ? 22.502 -3.416 36.676 1.00 60.03 109 GLU A O 1
ATOM 907 N N . GLN A 1 110 ? 21.730 -5.500 36.381 1.00 53.94 110 GLN A N 1
ATOM 908 C CA . GLN A 1 110 ? 22.483 -6.084 37.499 1.00 53.94 110 GLN A CA 1
ATOM 909 C C . GLN A 1 110 ? 23.918 -6.364 37.049 1.00 53.94 110 GLN A C 1
ATOM 911 O O . GLN A 1 110 ? 24.333 -7.490 36.781 1.00 53.94 110 GLN A O 1
ATOM 916 N N . GLU A 1 111 ? 24.642 -5.262 36.928 1.00 52.59 111 GLU A N 1
ATOM 917 C CA . GLU A 1 111 ? 26.072 -5.165 36.740 1.00 52.59 111 GLU A CA 1
ATOM 918 C C . GLU A 1 111 ? 26.801 -5.986 37.816 1.00 52.59 111 GLU A C 1
ATOM 920 O O . GLU A 1 111 ? 26.685 -5.732 39.013 1.00 52.59 111 GLU A O 1
ATOM 925 N N . GLU A 1 112 ? 27.484 -7.028 37.339 1.00 59.75 112 GLU A N 1
ATOM 926 C CA . GLU A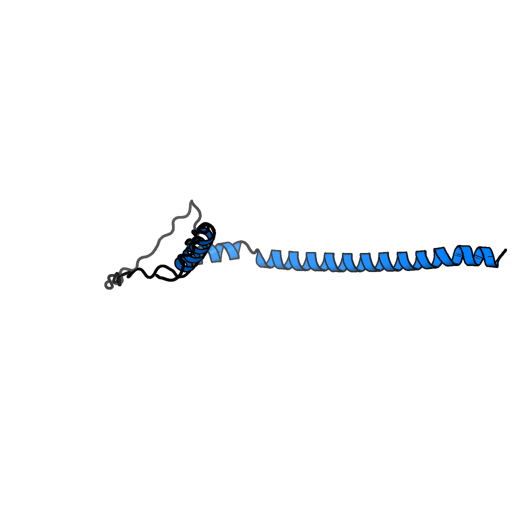 1 112 ? 28.646 -7.708 37.915 1.00 59.75 112 GLU A CA 1
ATOM 927 C C . GLU A 1 112 ? 29.069 -7.274 39.333 1.00 59.75 112 GLU A C 1
ATOM 929 O O . GLU A 1 112 ? 29.980 -6.466 39.509 1.00 59.75 112 GLU A O 1
ATOM 934 N N . GLU A 1 113 ? 28.545 -7.936 40.366 1.00 49.69 113 GLU A N 1
ATOM 935 C CA . GLU A 1 113 ? 29.324 -8.143 41.589 1.00 49.69 113 GLU A CA 1
ATOM 936 C C . GLU A 1 113 ? 30.016 -9.506 41.458 1.00 49.69 113 GLU A C 1
ATOM 938 O O . GLU A 1 113 ? 29.486 -10.546 41.843 1.00 49.69 113 GLU A O 1
ATOM 943 N N . ILE A 1 114 ? 31.184 -9.518 40.807 1.00 60.38 114 ILE A N 1
ATOM 944 C CA . ILE A 1 114 ? 32.067 -10.690 40.752 1.00 60.38 114 ILE A CA 1
ATOM 945 C C . ILE A 1 114 ? 32.571 -10.923 42.185 1.00 60.38 114 ILE A C 1
ATOM 947 O O . ILE A 1 114 ? 33.348 -10.097 42.673 1.00 60.38 114 ILE A O 1
ATOM 951 N N . PRO A 1 115 ? 32.192 -12.008 42.888 1.00 58.31 115 PRO A N 1
ATOM 952 C CA . PRO A 1 115 ? 32.783 -12.287 44.184 1.00 58.31 115 PRO A CA 1
ATOM 953 C C . PRO A 1 115 ? 34.270 -12.597 43.992 1.00 58.31 115 PRO A C 1
ATOM 955 O O . PRO A 1 115 ? 34.659 -13.518 43.269 1.00 58.31 115 PRO A O 1
ATOM 958 N N . GLU A 1 116 ? 35.092 -11.778 44.642 1.00 58.69 116 GLU A N 1
ATOM 959 C CA . GLU A 1 116 ? 36.533 -11.925 4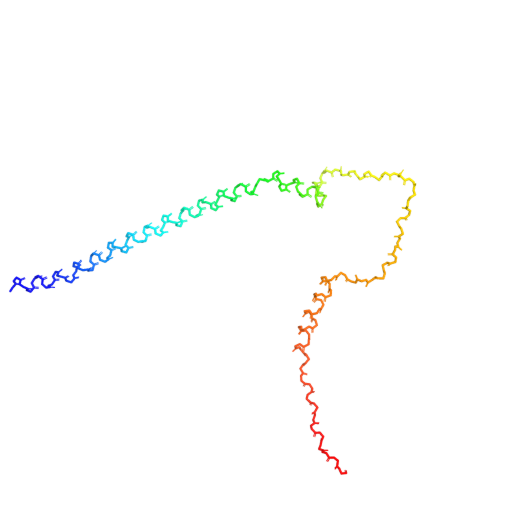4.789 1.00 58.69 116 GLU A CA 1
ATOM 960 C C . GLU A 1 116 ? 36.891 -13.380 45.143 1.00 58.69 116 GLU A C 1
ATOM 962 O O . GLU A 1 116 ? 36.322 -13.986 46.055 1.00 58.69 116 GLU A O 1
ATOM 967 N N . ALA A 1 117 ? 37.819 -13.971 44.389 1.00 59.72 117 ALA A N 1
ATOM 968 C CA . ALA A 1 117 ? 38.237 -15.353 44.571 1.00 59.72 117 ALA A CA 1
ATOM 969 C C . ALA A 1 117 ? 38.835 -15.571 45.973 1.00 59.72 117 ALA A C 1
ATOM 971 O O . ALA A 1 117 ? 39.966 -15.174 46.250 1.00 59.72 117 ALA A O 1
ATOM 972 N N . GLN A 1 118 ? 38.105 -16.261 46.851 1.00 65.50 118 GLN A N 1
ATOM 973 C CA . GLN A 1 118 ? 38.646 -16.762 48.112 1.00 65.50 118 GLN A CA 1
ATOM 974 C C . GLN A 1 118 ? 39.567 -17.968 47.818 1.00 65.50 118 GLN A C 1
ATOM 976 O O . GLN A 1 118 ? 39.098 -18.954 47.239 1.00 65.50 118 GLN A O 1
ATOM 981 N N . PRO A 1 119 ? 40.867 -17.944 48.180 1.00 60.38 119 PRO A N 1
ATOM 982 C CA . PRO A 1 119 ? 41.746 -19.090 47.963 1.00 60.38 119 PRO A CA 1
ATOM 983 C C . PRO A 1 119 ? 41.368 -20.259 48.897 1.00 60.38 119 PRO A C 1
ATOM 985 O O . PRO A 1 119 ? 40.897 -20.022 50.014 1.00 60.38 119 PRO A O 1
ATOM 988 N N . PRO A 1 120 ? 41.553 -21.522 48.462 1.00 46.47 120 PRO A N 1
ATOM 989 C CA . PRO A 1 120 ? 41.150 -22.694 49.230 1.00 46.47 120 PRO A CA 1
ATOM 990 C C . PRO A 1 120 ? 41.976 -22.832 50.513 1.00 46.47 120 PRO A C 1
ATOM 992 O O . PRO A 1 120 ? 43.155 -22.487 50.550 1.00 46.47 120 PRO A O 1
ATOM 995 N N . GLY A 1 121 ? 41.304 -23.330 51.551 1.00 55.69 121 GLY A N 1
ATOM 996 C CA . GLY A 1 121 ? 41.684 -23.219 52.956 1.00 55.69 121 GLY A CA 1
ATOM 997 C C . GLY A 1 121 ? 43.104 -23.626 53.339 1.00 55.69 121 GLY A C 1
ATOM 998 O O . GLY A 1 121 ? 43.662 -24.587 52.814 1.00 55.69 121 GLY A O 1
ATOM 999 N N . GLN A 1 122 ? 43.598 -22.911 54.349 1.00 45.84 122 GLN A N 1
ATOM 1000 C CA . GLN A 1 122 ? 44.499 -23.362 55.409 1.00 45.84 122 GLN A CA 1
ATOM 1001 C C . GLN A 1 122 ? 44.025 -22.717 56.714 1.00 45.84 122 GLN A C 1
ATOM 1003 O O . GLN A 1 122 ? 43.702 -21.507 56.669 1.00 45.84 122 GLN A O 1
#

Organism: NCBI:txid1783352

Sequence (122 aa):
MVCAIALSLAYPLREYVLQRAEIAKLQEERERTEQSVSELEQRHEELQDPDHIEREARERLHYQYPDERAYVIIADDGGEEAEEESAESREPWFTRLWKSVQEADQAGEQEEEIPEAQPPGQ

Radius of gyration: 36.61 Å; chains: 1; bounding box: 79×35×100 Å

Secondary structure (DSSP, 8-state):
-HHHHHHHHHHHHHHHHHHHHHHHHHHHHHHHHHHHHHHHHHHHHHHT-HHHHHHHHHHHS----TT----------S--------------HHHHHHHHHHHHHHHTS--------PPPP-

InterPro domains:
  IPR007060 Septum formation initiator FtsL/DivIC [PF04977] (6-74)

pLDDT: mean 73.61, std 13.43, range [44.06, 93.5]